Protein AF-A0A8J5JGN6-F1 (afdb_monomer_lite)

Foldseek 3Di:
DDDDDPVNVVCCVVDVPPPCPPPPPPDDPDDPPVPPDQDLVNVLVVLVVVLVVLVPDPVHDPVRNVVSVVVNVVSVVVVVVVVVVVVVVVVVVVVVVVVVVVVPDDPDDDDDDDDDDDDDDDD

Sequence (123 aa):
AATFTDQEIIQSITTPEKIEENCSEESGEDDDKVEEKISWAAAEKGIETVIKFVEQNHSFSLQDVMHAHMVQNNLITKKLQSRKQGDIRKYLKKAVSSSAVEAASVPSTSSAADDIEVVEIKE

Organism: Homarus americanus (NCBI:txid6706)

pLDDT: mean 72.92, std 20.77, range [34.5, 98.06]

Radius of gyration: 30.85 Å; chains: 1; bounding box: 68×43×88 Å

Structure (mmCIF, N/CA/C/O backbone):
data_AF-A0A8J5JGN6-F1
#
_entry.id   AF-A0A8J5JGN6-F1
#
loop_
_atom_site.group_PDB
_atom_site.id
_atom_site.type_symbol
_atom_site.label_atom_id
_atom_site.label_alt_id
_atom_site.label_comp_id
_atom_site.label_asym_id
_atom_site.label_entity_id
_atom_site.label_seq_id
_atom_site.pdbx_PDB_ins_code
_atom_site.Cartn_x
_atom_site.Cartn_y
_atom_site.Cartn_z
_atom_site.occupancy
_atom_site.B_iso_or_equiv
_atom_site.auth_seq_id
_atom_site.auth_comp_id
_atom_site.auth_asym_id
_atom_site.auth_atom_id
_atom_site.pdbx_PDB_model_num
ATOM 1 N N . ALA A 1 1 ? 28.827 -36.786 -19.044 1.00 46.66 1 ALA A N 1
ATOM 2 C CA . ALA A 1 1 ? 28.316 -35.403 -19.038 1.00 46.66 1 ALA A CA 1
ATOM 3 C C . ALA A 1 1 ? 28.013 -35.043 -20.481 1.00 46.66 1 ALA A C 1
ATOM 5 O O . ALA A 1 1 ? 28.901 -35.214 -21.305 1.00 46.66 1 ALA A O 1
ATOM 6 N N . ALA A 1 2 ? 26.772 -34.682 -20.805 1.00 54.19 2 ALA A N 1
ATOM 7 C CA . ALA A 1 2 ? 26.437 -34.243 -22.155 1.00 54.19 2 ALA A CA 1
ATOM 8 C C . ALA A 1 2 ? 26.935 -32.803 -22.323 1.00 54.19 2 ALA A C 1
ATOM 10 O O . ALA A 1 2 ? 26.549 -31.925 -21.553 1.00 54.19 2 ALA A O 1
ATOM 11 N N . THR A 1 3 ? 27.853 -32.585 -23.259 1.00 64.81 3 THR A N 1
ATOM 12 C CA . THR A 1 3 ? 28.304 -31.252 -23.667 1.00 64.81 3 THR A CA 1
ATOM 13 C C . THR A 1 3 ? 27.476 -30.829 -24.865 1.00 64.81 3 THR A C 1
ATOM 15 O O . THR A 1 3 ? 27.579 -31.457 -25.916 1.00 64.81 3 THR A O 1
ATOM 18 N N . PHE A 1 4 ? 26.660 -29.795 -24.687 1.00 74.62 4 PHE A N 1
ATOM 19 C CA . PHE A 1 4 ? 25.937 -29.158 -25.781 1.00 74.62 4 PHE A CA 1
ATOM 20 C C . PHE A 1 4 ? 26.902 -28.322 -26.618 1.00 74.62 4 PHE A C 1
ATOM 22 O O . PHE A 1 4 ? 27.798 -27.666 -26.083 1.00 74.62 4 PHE A O 1
ATOM 29 N N . THR A 1 5 ? 26.717 -28.364 -27.928 1.00 79.69 5 THR A N 1
ATOM 30 C CA . THR A 1 5 ? 27.422 -27.519 -28.890 1.00 79.69 5 THR A CA 1
ATOM 31 C C . THR A 1 5 ? 26.761 -26.144 -28.980 1.00 79.69 5 THR A C 1
ATOM 33 O O . THR A 1 5 ? 25.560 -25.998 -28.749 1.00 79.69 5 THR A O 1
ATOM 36 N N . ASP A 1 6 ? 27.528 -25.115 -29.347 1.00 76.88 6 ASP A N 1
ATOM 37 C CA . ASP A 1 6 ? 27.021 -23.735 -29.433 1.00 76.88 6 ASP A CA 1
ATOM 38 C C . ASP A 1 6 ? 25.811 -23.607 -30.374 1.00 76.88 6 ASP A C 1
ATOM 40 O O . ASP A 1 6 ? 24.908 -22.809 -30.129 1.00 76.88 6 ASP A O 1
ATOM 44 N N . GLN A 1 7 ? 25.743 -24.437 -31.418 1.00 77.19 7 GLN A N 1
ATOM 45 C CA . GLN A 1 7 ? 24.595 -24.485 -32.325 1.00 77.19 7 GLN A CA 1
ATOM 46 C C . GLN A 1 7 ? 23.327 -25.017 -31.644 1.00 77.19 7 GLN A C 1
ATOM 48 O O . GLN A 1 7 ? 22.253 -24.460 -31.857 1.00 77.19 7 GLN A O 1
ATOM 53 N N . GLU A 1 8 ? 23.443 -26.028 -30.780 1.00 74.94 8 GLU A N 1
ATOM 54 C CA . GLU A 1 8 ? 22.312 -26.565 -30.010 1.00 74.94 8 GLU A CA 1
ATOM 55 C C . GLU A 1 8 ? 21.809 -25.545 -28.980 1.00 74.94 8 GLU A C 1
ATOM 57 O O . GLU A 1 8 ? 20.601 -25.392 -28.785 1.00 74.94 8 GLU A O 1
ATOM 62 N N . ILE A 1 9 ? 22.722 -24.773 -28.381 1.00 80.12 9 ILE A N 1
ATOM 63 C CA . ILE A 1 9 ? 22.369 -23.681 -27.465 1.00 80.12 9 ILE A CA 1
ATOM 64 C C . ILE A 1 9 ? 21.608 -22.586 -28.222 1.00 80.12 9 ILE A C 1
ATOM 66 O O . ILE A 1 9 ? 20.529 -22.176 -27.791 1.00 80.12 9 ILE A O 1
ATOM 70 N N . ILE A 1 10 ? 22.118 -22.142 -29.373 1.00 76.00 10 ILE A N 1
ATOM 71 C CA . ILE A 1 10 ? 21.468 -21.104 -30.187 1.00 76.00 10 ILE A CA 1
ATOM 72 C C . ILE A 1 10 ? 20.092 -21.573 -30.670 1.00 76.00 10 ILE A C 1
ATOM 74 O O . ILE A 1 10 ? 19.129 -20.805 -30.616 1.00 76.00 10 ILE A O 1
ATOM 78 N N . GLN A 1 11 ? 19.966 -22.831 -31.089 1.00 72.69 11 GLN A N 1
ATOM 79 C CA . GLN A 1 11 ? 18.698 -23.373 -31.568 1.00 72.69 11 GLN A CA 1
ATOM 80 C C . GLN A 1 11 ? 17.646 -23.464 -30.455 1.00 72.69 11 GLN A C 1
ATOM 82 O O . GLN A 1 11 ? 16.484 -23.160 -30.725 1.00 72.69 11 GLN A O 1
ATOM 87 N N . SER A 1 12 ? 18.051 -23.768 -29.213 1.00 72.81 12 SER A N 1
ATOM 88 C CA . SER A 1 12 ? 17.148 -23.786 -28.049 1.00 72.81 12 SER A CA 1
ATOM 89 C C . SER A 1 12 ? 16.559 -22.410 -27.706 1.00 72.81 12 SER A C 1
ATOM 91 O O . SER A 1 12 ? 15.442 -22.316 -27.206 1.00 72.81 12 SER A O 1
ATOM 93 N N . ILE A 1 13 ? 17.289 -21.332 -28.008 1.00 69.62 13 ILE A N 1
ATOM 94 C CA . ILE A 1 13 ? 16.851 -19.949 -27.763 1.00 69.62 13 ILE A CA 1
ATOM 95 C C . ILE A 1 13 ? 16.057 -19.412 -28.962 1.00 69.62 13 ILE A C 1
ATOM 97 O O . ILE A 1 13 ? 15.116 -18.639 -28.798 1.00 69.62 13 ILE A O 1
ATOM 101 N N . THR A 1 14 ? 16.443 -19.815 -30.175 1.00 66.25 14 THR A N 1
ATOM 102 C CA . THR A 1 14 ? 15.859 -19.320 -31.434 1.00 66.25 14 THR A CA 1
ATOM 103 C C . THR A 1 14 ? 14.559 -20.040 -31.789 1.00 66.25 14 THR A C 1
ATOM 105 O O . THR A 1 14 ? 13.686 -19.461 -32.433 1.00 66.25 14 THR A O 1
ATOM 108 N N . THR A 1 15 ? 14.407 -21.283 -31.335 1.00 61.19 15 THR A N 1
ATOM 109 C CA . THR A 1 15 ? 13.196 -22.088 -31.503 1.00 61.19 15 THR A CA 1
ATOM 110 C C . THR A 1 15 ? 12.749 -22.510 -30.111 1.00 61.19 15 THR A C 1
ATOM 112 O O . THR A 1 15 ? 13.104 -23.602 -29.668 1.00 61.19 15 THR A O 1
ATOM 115 N N . PRO A 1 16 ? 12.024 -21.654 -29.369 1.00 58.47 16 PRO A N 1
ATOM 116 C CA . PRO A 1 16 ? 11.353 -22.133 -28.179 1.00 58.47 16 PRO A CA 1
ATOM 117 C C . PRO A 1 16 ? 10.387 -23.213 -28.660 1.00 58.47 16 PRO A C 1
ATOM 119 O O . PRO A 1 16 ? 9.405 -22.915 -29.345 1.00 58.47 16 PRO A O 1
ATOM 122 N N . GLU A 1 17 ? 10.696 -24.481 -28.372 1.00 54.81 17 GLU A N 1
ATOM 123 C CA . GLU A 1 17 ? 9.672 -25.512 -28.401 1.00 54.81 17 GLU A CA 1
ATOM 124 C C . GLU A 1 17 ? 8.512 -24.934 -27.607 1.00 54.81 17 GLU A C 1
ATOM 126 O O . GLU A 1 17 ? 8.678 -24.498 -26.464 1.00 54.81 17 GLU A O 1
ATOM 131 N N . LYS A 1 18 ? 7.364 -24.827 -28.273 1.00 52.12 18 LYS A N 1
ATOM 132 C CA . LYS A 1 18 ? 6.103 -24.441 -27.670 1.00 52.12 18 LYS A CA 1
ATOM 133 C C . LYS A 1 18 ? 5.766 -25.539 -26.665 1.00 52.12 18 LYS A C 1
ATOM 135 O O . LYS A 1 18 ? 4.989 -26.442 -26.949 1.00 52.12 18 LYS A O 1
ATOM 140 N N . ILE A 1 19 ? 6.409 -25.494 -25.504 1.00 50.44 19 ILE A N 1
ATOM 141 C CA . ILE A 1 19 ? 5.896 -26.102 -24.298 1.00 50.44 19 ILE A CA 1
ATOM 142 C C . ILE A 1 19 ? 4.634 -25.293 -24.064 1.00 50.44 19 ILE A C 1
ATOM 144 O O . ILE A 1 19 ? 4.678 -24.153 -23.604 1.00 50.44 19 ILE A O 1
ATOM 148 N N . GLU A 1 20 ? 3.518 -25.850 -24.524 1.00 47.94 20 GLU A N 1
ATOM 149 C CA . GLU A 1 20 ? 2.185 -25.469 -24.096 1.00 47.94 20 GLU A CA 1
ATOM 150 C C . GLU A 1 20 ? 2.119 -25.743 -22.590 1.00 47.94 20 GLU A C 1
ATOM 152 O O . GLU A 1 20 ? 1.569 -26.735 -22.119 1.00 47.94 20 GLU A O 1
ATOM 157 N N . GLU A 1 21 ? 2.764 -24.877 -21.812 1.00 46.00 21 GLU A N 1
ATOM 158 C CA . GLU A 1 21 ? 2.382 -24.669 -20.437 1.00 46.00 21 GLU A CA 1
ATOM 159 C C . GLU A 1 21 ? 1.001 -24.040 -20.532 1.00 46.00 21 GLU A C 1
ATOM 161 O O . GLU A 1 21 ? 0.815 -22.982 -21.131 1.00 46.00 21 GLU A O 1
ATOM 166 N N . ASN A 1 22 ? 0.034 -24.811 -20.059 1.00 46.59 22 ASN A N 1
ATOM 167 C CA . A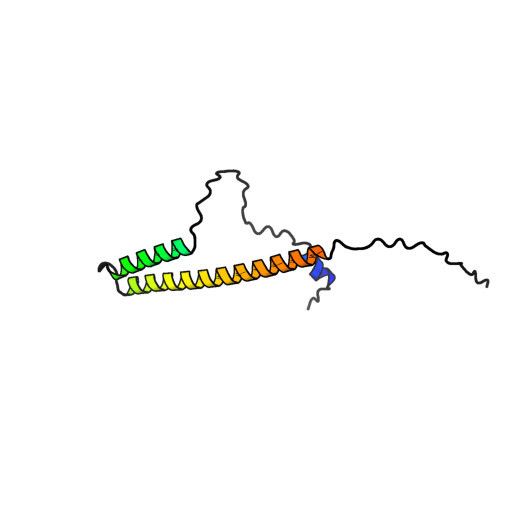SN A 1 22 ? -1.401 -24.643 -20.172 1.00 46.59 22 ASN A CA 1
ATOM 168 C C . ASN A 1 22 ? -1.875 -23.345 -19.482 1.00 46.59 22 ASN A C 1
ATOM 170 O O . ASN A 1 22 ? -2.591 -23.374 -18.485 1.00 46.59 22 ASN A O 1
ATOM 174 N N . CYS A 1 23 ? -1.455 -22.188 -19.984 1.00 40.34 23 CYS A N 1
ATOM 175 C CA . CYS A 1 23 ? -2.154 -20.932 -19.814 1.00 40.34 23 CYS A CA 1
ATOM 176 C C . CYS A 1 23 ? -3.279 -20.975 -20.837 1.00 40.34 23 CYS A C 1
ATOM 178 O O . CYS A 1 23 ? -3.074 -20.685 -22.012 1.00 40.34 23 CYS A O 1
ATOM 180 N N . SER A 1 24 ? -4.445 -21.427 -20.383 1.00 41.19 24 SER A N 1
ATOM 181 C CA . SER A 1 24 ? -5.698 -21.364 -21.124 1.00 41.19 24 SER A CA 1
ATOM 182 C C . SER A 1 24 ? -6.034 -19.896 -21.411 1.00 41.19 24 SER A C 1
ATOM 184 O O . SER A 1 24 ? -6.848 -19.286 -20.725 1.00 41.19 24 SER A O 1
ATOM 186 N N . GLU A 1 25 ? -5.376 -19.313 -22.408 1.00 46.47 25 GLU A N 1
ATOM 187 C CA . GLU A 1 25 ? -5.859 -18.148 -23.136 1.00 46.47 25 GLU A CA 1
ATOM 188 C C . GLU A 1 25 ? -6.934 -18.665 -24.092 1.00 46.47 25 GLU A C 1
ATOM 190 O O . GLU A 1 25 ? -6.721 -18.869 -25.288 1.00 46.47 25 GLU A O 1
ATOM 195 N N . GLU A 1 26 ? -8.103 -18.958 -23.520 1.00 44.38 26 GLU A N 1
ATOM 196 C CA . GLU A 1 26 ? -9.325 -19.027 -24.300 1.00 44.38 26 GLU A CA 1
ATOM 197 C C . GLU A 1 26 ? -9.545 -17.632 -24.883 1.00 44.38 26 GLU A C 1
ATOM 199 O O . GLU A 1 26 ? -9.756 -16.650 -24.170 1.00 44.38 26 GLU A O 1
ATOM 204 N N . SER A 1 27 ? -9.401 -17.551 -26.202 1.00 58.62 27 SER A N 1
ATOM 205 C CA . SER A 1 27 ? -9.776 -16.396 -26.996 1.00 58.62 27 SER A CA 1
ATOM 206 C C . SER A 1 27 ? -11.280 -16.177 -26.835 1.00 58.62 27 SER A C 1
ATOM 208 O O . SER A 1 27 ? -12.088 -16.851 -27.467 1.00 58.62 27 SER A O 1
ATOM 210 N N . GLY A 1 28 ? -11.637 -15.246 -25.957 1.00 34.50 28 GLY A N 1
ATOM 211 C CA . GLY A 1 28 ? -12.953 -14.637 -25.890 1.00 34.50 28 GLY A CA 1
ATOM 212 C C . GLY A 1 28 ? -12.800 -13.153 -26.171 1.00 34.50 28 GLY A C 1
ATOM 213 O O . GLY A 1 28 ? -12.304 -12.407 -25.331 1.00 34.50 28 GLY A O 1
ATOM 214 N N . GLU A 1 29 ? -13.203 -12.727 -27.365 1.00 51.19 29 GLU A N 1
ATOM 215 C CA . GLU A 1 29 ? -13.718 -11.376 -27.556 1.00 51.19 29 GLU A CA 1
ATOM 216 C C . GLU A 1 29 ? -14.903 -11.205 -26.592 1.00 51.19 29 GLU A C 1
ATOM 218 O O . GLU A 1 29 ? -16.018 -11.597 -26.925 1.00 51.19 29 GLU A O 1
ATOM 223 N N . ASP A 1 30 ? -14.678 -10.694 -25.380 1.00 43.41 30 ASP A N 1
ATOM 224 C CA . ASP A 1 30 ? -15.778 -10.194 -24.558 1.00 43.41 30 ASP A CA 1
ATOM 225 C C . ASP A 1 30 ? -15.321 -9.120 -23.560 1.00 43.41 30 ASP A C 1
ATOM 227 O O . ASP A 1 30 ? -14.388 -9.301 -22.777 1.00 43.41 30 ASP A O 1
ATOM 231 N N . ASP A 1 31 ? -16.040 -8.005 -23.641 1.00 42.75 31 ASP A N 1
ATOM 232 C CA . ASP A 1 31 ? -16.073 -6.820 -22.786 1.00 42.75 31 ASP A CA 1
ATOM 233 C C . ASP A 1 31 ? -14.763 -6.021 -22.599 1.00 42.75 31 ASP A C 1
ATOM 235 O O . ASP A 1 31 ? -13.979 -6.223 -21.671 1.00 42.75 31 ASP A O 1
ATOM 239 N N . ASP A 1 32 ? -14.612 -4.978 -23.428 1.00 47.19 32 ASP A N 1
ATOM 240 C CA . ASP A 1 32 ? -13.802 -3.768 -23.199 1.00 47.19 32 ASP A CA 1
ATOM 241 C C . ASP A 1 32 ? -14.279 -2.994 -21.946 1.00 47.19 32 ASP A C 1
ATOM 243 O O . ASP A 1 32 ? -14.516 -1.779 -21.951 1.00 47.19 32 ASP A O 1
ATOM 247 N N . LYS A 1 33 ? -14.391 -3.670 -20.805 1.00 54.19 33 LYS A N 1
ATOM 248 C CA . LYS A 1 33 ? -14.411 -2.996 -19.520 1.00 54.19 33 LYS A CA 1
ATOM 249 C C . LYS A 1 33 ? -12.968 -2.644 -19.212 1.00 54.19 33 LYS A C 1
ATOM 251 O O . LYS A 1 33 ? -12.238 -3.404 -18.583 1.00 54.19 33 LYS A O 1
ATOM 256 N N . VAL A 1 34 ? -12.541 -1.480 -19.702 1.00 59.25 34 VAL A N 1
ATOM 257 C CA . VAL A 1 34 ? -11.288 -0.837 -19.294 1.00 59.25 34 VAL A CA 1
ATOM 258 C C . VAL A 1 34 ? -11.359 -0.653 -17.782 1.00 59.25 34 VAL A C 1
ATOM 260 O O . VAL A 1 34 ? -11.882 0.340 -17.279 1.00 59.25 34 VAL A O 1
ATOM 263 N N . GLU A 1 35 ? -10.900 -1.658 -17.044 1.00 66.88 35 GLU A N 1
ATOM 264 C CA . GLU A 1 35 ? -10.870 -1.616 -15.598 1.00 66.88 35 GLU A CA 1
ATOM 265 C C . GLU A 1 35 ? -9.886 -0.509 -15.223 1.00 66.88 35 GLU A C 1
ATOM 267 O O . GLU A 1 35 ? -8.710 -0.523 -15.608 1.00 66.88 35 GLU A O 1
ATOM 272 N N . GLU A 1 36 ? -10.407 0.534 -14.580 1.00 76.94 36 GLU A N 1
ATOM 273 C CA . GLU A 1 36 ? -9.658 1.753 -14.330 1.00 76.94 36 GLU A CA 1
ATOM 274 C C . GLU A 1 36 ? -8.452 1.423 -13.439 1.00 76.94 36 GLU A C 1
ATOM 276 O O . GLU A 1 36 ? -8.577 1.098 -12.256 1.00 76.94 36 GLU A O 1
ATOM 281 N N . LYS A 1 37 ? -7.248 1.449 -14.025 1.00 85.25 37 LYS A N 1
ATOM 282 C CA . LYS A 1 37 ? -6.025 1.080 -13.309 1.00 85.25 37 LYS A CA 1
ATOM 283 C C . LYS A 1 37 ? -5.742 2.102 -12.213 1.00 85.25 37 LYS A C 1
ATOM 285 O O . LYS A 1 37 ? -5.469 3.271 -12.485 1.00 85.25 37 LYS A O 1
ATOM 290 N N . ILE A 1 38 ? -5.716 1.642 -10.967 1.00 88.38 38 ILE A N 1
ATOM 291 C CA . ILE A 1 38 ? -5.381 2.481 -9.815 1.00 88.38 38 ILE A CA 1
ATOM 292 C C . ILE A 1 38 ? -3.899 2.870 -9.877 1.00 88.38 38 ILE A C 1
ATOM 294 O O . ILE A 1 38 ? -3.007 2.023 -9.965 1.00 88.38 38 ILE A O 1
ATOM 298 N N . SER A 1 39 ? -3.616 4.173 -9.807 1.00 91.19 39 SER A N 1
ATOM 299 C CA . SER A 1 39 ? -2.238 4.667 -9.754 1.00 91.19 39 SER A CA 1
ATOM 300 C C . SER A 1 39 ? -1.579 4.380 -8.399 1.00 91.19 39 SER A C 1
ATOM 302 O O . SER A 1 39 ? -2.235 4.366 -7.357 1.00 91.19 39 SER A O 1
ATOM 304 N N . TRP A 1 40 ? -0.247 4.251 -8.378 1.00 91.94 40 TRP A N 1
ATOM 305 C CA . TRP A 1 40 ? 0.515 4.092 -7.130 1.00 91.94 40 TRP A CA 1
ATOM 306 C C . TRP A 1 40 ? 0.240 5.195 -6.100 1.00 91.94 40 TRP A C 1
ATOM 308 O O . TRP A 1 40 ? 0.220 4.915 -4.907 1.00 91.94 40 TRP A O 1
ATOM 318 N N . ALA A 1 41 ? 0.037 6.435 -6.552 1.00 90.75 41 ALA A N 1
ATOM 319 C CA . ALA A 1 41 ? -0.268 7.560 -5.670 1.00 90.75 41 ALA A CA 1
ATOM 320 C C . ALA A 1 41 ? -1.671 7.437 -5.052 1.00 90.75 41 ALA A C 1
ATOM 322 O O . ALA A 1 41 ? -1.856 7.724 -3.872 1.00 90.75 41 ALA A O 1
ATOM 323 N N . ALA A 1 42 ? -2.653 6.971 -5.833 1.00 93.50 42 ALA A N 1
ATOM 324 C CA . ALA A 1 42 ? -4.000 6.716 -5.332 1.00 93.50 42 ALA A CA 1
ATOM 325 C C . ALA A 1 42 ? -4.012 5.571 -4.305 1.00 93.50 42 ALA A C 1
ATOM 327 O O . ALA A 1 42 ? -4.627 5.707 -3.249 1.00 93.50 42 ALA A O 1
ATOM 328 N N . ALA A 1 43 ? -3.273 4.489 -4.569 1.00 93.81 43 ALA A N 1
ATOM 329 C CA . ALA A 1 43 ? -3.133 3.373 -3.633 1.00 93.81 43 ALA A CA 1
ATOM 330 C C . ALA A 1 43 ? -2.458 3.791 -2.310 1.00 93.81 43 ALA A C 1
ATOM 332 O O . ALA A 1 43 ? -2.916 3.407 -1.237 1.00 93.81 43 ALA A O 1
ATOM 333 N N . GLU A 1 44 ? -1.405 4.613 -2.375 1.00 93.25 44 GLU A N 1
ATOM 334 C CA . GLU A 1 44 ? -0.693 5.147 -1.203 1.00 93.25 44 GLU A CA 1
ATOM 335 C C . GLU A 1 44 ? -1.606 6.016 -0.327 1.00 93.25 44 GLU A C 1
ATOM 337 O O . GLU A 1 44 ? -1.718 5.795 0.877 1.00 93.25 44 GLU A O 1
ATOM 342 N N . LYS A 1 45 ? -2.369 6.924 -0.944 1.00 95.12 45 LYS A N 1
ATOM 343 C CA . LYS A 1 45 ? -3.368 7.726 -0.227 1.00 95.12 45 LYS A CA 1
ATOM 344 C C . LYS A 1 45 ? -4.467 6.859 0.405 1.00 95.12 45 LYS A C 1
ATOM 346 O O . LYS A 1 45 ? -4.924 7.140 1.516 1.00 95.12 45 LYS A O 1
ATOM 351 N N . GLY A 1 46 ? -4.900 5.813 -0.300 1.00 96.06 46 GLY A N 1
ATOM 352 C CA . GLY A 1 46 ? -5.891 4.862 0.199 1.00 96.06 46 GLY A CA 1
ATOM 353 C C . GLY A 1 46 ? -5.405 4.136 1.452 1.00 96.06 46 GLY A C 1
ATOM 354 O O . GLY A 1 46 ? -6.091 4.149 2.473 1.00 96.06 46 GLY A O 1
ATOM 355 N N . ILE A 1 47 ? -4.195 3.570 1.413 1.00 96.12 47 ILE A N 1
ATOM 356 C CA . ILE A 1 47 ? -3.660 2.823 2.556 1.00 96.12 47 ILE A CA 1
ATOM 357 C C . ILE A 1 47 ? -3.354 3.726 3.755 1.00 96.12 47 ILE A C 1
ATOM 359 O O . ILE A 1 47 ? -3.639 3.338 4.882 1.00 96.12 47 ILE A O 1
ATOM 363 N N . GLU A 1 48 ? -2.878 4.957 3.538 1.00 96.75 48 GLU A N 1
ATOM 364 C CA . GLU A 1 48 ? -2.710 5.944 4.617 1.00 96.75 48 GLU A CA 1
ATOM 365 C C . GLU A 1 48 ? -4.034 6.262 5.320 1.00 96.75 48 GLU A C 1
ATOM 367 O O . GLU A 1 48 ? -4.074 6.441 6.538 1.00 96.75 48 GLU A O 1
ATOM 372 N N . THR A 1 49 ? -5.129 6.321 4.558 1.00 97.75 49 THR A N 1
ATOM 373 C CA . THR A 1 49 ? -6.470 6.543 5.112 1.00 97.75 49 THR A CA 1
ATOM 374 C C . THR A 1 49 ? -6.905 5.358 5.974 1.00 97.75 49 THR A C 1
ATOM 376 O O . THR A 1 49 ? -7.397 5.559 7.084 1.00 97.75 49 THR A O 1
ATOM 379 N N . VAL A 1 50 ? -6.676 4.128 5.501 1.00 96.75 50 VAL A N 1
ATOM 380 C CA . VAL A 1 50 ? -6.980 2.901 6.256 1.00 96.75 50 VAL A CA 1
ATOM 381 C C . VAL A 1 50 ? -6.160 2.824 7.542 1.00 96.75 50 VAL A C 1
ATOM 383 O O . VAL A 1 50 ? -6.721 2.541 8.594 1.00 96.75 50 VAL A O 1
ATOM 386 N N . ILE A 1 51 ? -4.861 3.125 7.492 1.00 97.12 51 ILE A N 1
ATOM 387 C CA . ILE A 1 51 ? -3.995 3.106 8.680 1.00 97.12 51 ILE A CA 1
ATOM 388 C C . ILE A 1 51 ? -4.493 4.092 9.730 1.00 97.12 51 ILE A C 1
ATOM 390 O O . ILE A 1 51 ? -4.711 3.695 10.869 1.00 97.12 51 ILE A O 1
ATOM 394 N N . LYS A 1 52 ? -4.764 5.345 9.340 1.00 97.81 52 LYS A N 1
ATOM 395 C CA . LYS A 1 52 ? -5.303 6.354 10.266 1.00 97.81 52 LYS A CA 1
ATOM 396 C C . LYS A 1 52 ? -6.607 5.901 10.910 1.00 97.81 52 LYS A C 1
ATOM 398 O O . LYS A 1 52 ? -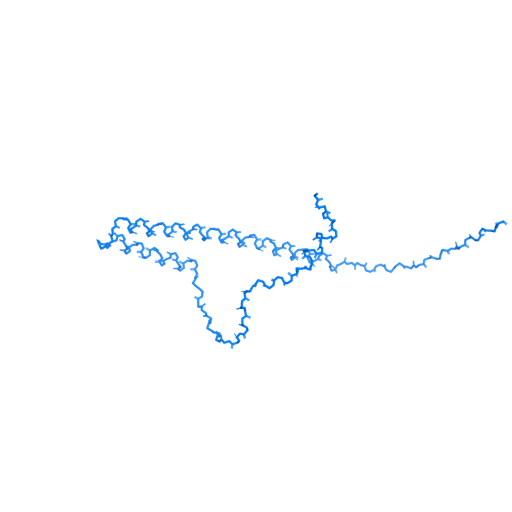6.815 6.129 12.097 1.00 97.81 52 LYS A O 1
ATOM 403 N N . PHE A 1 53 ? -7.483 5.262 10.134 1.00 97.62 53 PHE A N 1
ATOM 404 C CA . PHE A 1 53 ? -8.713 4.690 10.666 1.00 97.62 53 PHE A CA 1
ATOM 405 C C . PHE A 1 53 ? -8.406 3.604 11.704 1.00 97.62 53 PHE A C 1
ATOM 407 O O . PHE A 1 53 ? -8.908 3.677 12.822 1.00 97.62 53 PHE A O 1
ATOM 414 N N . VAL A 1 54 ? -7.552 2.635 11.378 1.00 97.56 54 VAL A N 1
ATOM 415 C CA . VAL A 1 54 ? -7.201 1.534 12.290 1.00 97.56 54 VAL A CA 1
ATOM 416 C C . VAL A 1 54 ? -6.526 2.048 13.570 1.00 97.56 54 VAL A C 1
ATOM 418 O O . VAL A 1 54 ? -6.841 1.567 14.652 1.00 97.56 54 VAL A O 1
ATOM 421 N N . GLU A 1 55 ? -5.674 3.072 13.482 1.00 96.81 55 GLU A N 1
ATOM 422 C CA . GLU A 1 55 ? -5.004 3.698 14.635 1.00 96.81 55 GLU A CA 1
ATOM 423 C C . GLU A 1 55 ? -5.965 4.412 15.597 1.00 96.81 55 GLU A C 1
ATOM 425 O O . GLU A 1 55 ? -5.725 4.449 16.803 1.00 96.81 55 GLU A O 1
ATOM 430 N N . GLN A 1 56 ? -7.039 5.005 15.073 1.00 97.38 56 GLN A N 1
ATOM 431 C CA . GLN A 1 56 ? -7.989 5.800 15.860 1.00 97.38 56 GLN A CA 1
ATOM 432 C C . GLN A 1 56 ? -9.136 4.967 16.439 1.00 97.38 56 GLN A C 1
ATOM 434 O O . GLN A 1 56 ? -9.805 5.404 17.376 1.00 97.38 56 GLN A O 1
ATOM 439 N N . ASN A 1 57 ? -9.396 3.783 15.883 1.00 95.88 57 ASN A N 1
ATOM 440 C CA . ASN A 1 57 ? -10.522 2.952 16.284 1.00 95.88 57 ASN A CA 1
ATOM 441 C C . ASN A 1 57 ? -10.106 1.925 17.340 1.00 95.88 57 ASN A C 1
ATOM 443 O O . ASN A 1 57 ? -9.392 0.968 17.059 1.00 95.88 57 ASN A O 1
ATOM 447 N N . HIS A 1 58 ? -10.666 2.058 18.544 1.00 93.75 58 HIS A N 1
ATOM 448 C CA . HIS A 1 58 ? -10.425 1.145 19.670 1.00 93.75 58 HIS A CA 1
ATOM 449 C C . HIS A 1 58 ? -10.923 -0.294 19.450 1.00 93.75 58 HIS A C 1
ATOM 451 O O . HIS A 1 58 ? -10.661 -1.166 20.274 1.00 93.75 58 HIS A O 1
ATOM 457 N N . SER A 1 59 ? -11.653 -0.551 18.362 1.00 97.25 59 SER A N 1
ATOM 458 C CA . SER A 1 59 ? -12.081 -1.896 17.965 1.00 97.25 59 SER A CA 1
ATOM 459 C C . SER A 1 59 ? -10.939 -2.762 17.429 1.00 97.25 59 SER A C 1
ATOM 461 O O . SER A 1 59 ? -11.099 -3.978 17.364 1.00 97.25 59 SER A O 1
ATOM 463 N N . PHE A 1 60 ? -9.812 -2.161 17.043 1.00 97.44 60 PHE A N 1
ATOM 464 C CA . PHE A 1 60 ? -8.637 -2.882 16.567 1.00 97.44 60 PHE A CA 1
ATOM 465 C C . PHE A 1 60 ? -7.650 -3.124 17.704 1.00 97.44 60 PHE A C 1
ATOM 467 O O . PHE A 1 60 ? -7.401 -2.255 18.543 1.00 97.44 60 PHE A O 1
ATOM 474 N N . SER A 1 61 ? -7.063 -4.317 17.722 1.00 97.75 61 SER A N 1
ATOM 475 C CA . SER A 1 61 ? -5.978 -4.626 18.645 1.00 97.75 61 SER A CA 1
ATOM 476 C C . SER A 1 61 ? -4.679 -3.942 18.208 1.00 97.75 61 SER A C 1
ATOM 478 O O . SER A 1 61 ? -4.498 -3.570 17.047 1.00 97.75 61 SER A O 1
ATOM 480 N N . LEU A 1 62 ? -3.710 -3.849 19.122 1.00 96.44 62 LEU A N 1
ATOM 481 C CA . LEU A 1 62 ? -2.362 -3.380 18.781 1.00 96.44 62 LEU A CA 1
ATOM 482 C C . LEU A 1 62 ? -1.726 -4.227 17.664 1.00 96.44 62 LEU A C 1
ATOM 484 O O . LEU A 1 62 ? 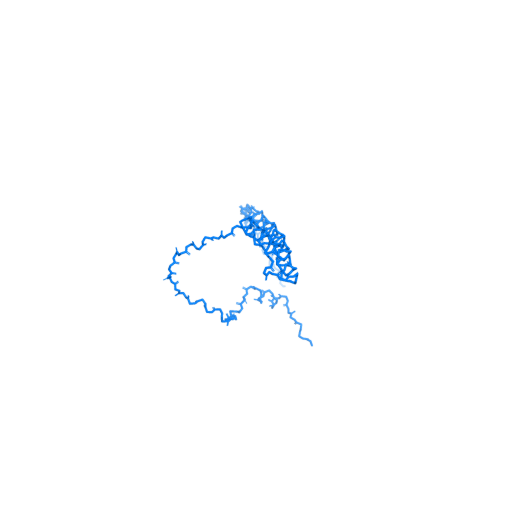-0.980 -3.710 16.833 1.00 96.44 62 LEU A O 1
ATOM 488 N N . GLN A 1 63 ? -2.038 -5.524 17.631 1.00 98.00 63 GLN A N 1
ATOM 489 C CA . GLN A 1 63 ? -1.547 -6.429 16.601 1.00 98.00 63 GLN A CA 1
ATOM 490 C C . GLN A 1 63 ? -2.154 -6.102 15.228 1.00 98.00 63 GLN A C 1
ATOM 492 O O . GLN A 1 63 ? -1.436 -6.122 14.232 1.00 98.00 63 GLN A O 1
ATOM 497 N N . ASP A 1 64 ? -3.433 -5.725 15.171 1.00 97.31 64 ASP A N 1
ATOM 498 C CA . ASP A 1 64 ? -4.089 -5.308 13.925 1.00 97.31 64 ASP A CA 1
ATOM 499 C C . ASP A 1 64 ? -3.487 -4.010 13.377 1.00 97.31 64 ASP A C 1
ATOM 501 O O . ASP A 1 64 ? -3.196 -3.914 12.182 1.00 97.31 64 ASP A O 1
ATOM 505 N N . VAL A 1 65 ? -3.221 -3.041 14.260 1.00 97.50 65 VAL A N 1
ATOM 506 C CA . VAL A 1 65 ? -2.521 -1.795 13.905 1.00 97.50 65 VAL A CA 1
ATOM 507 C C . VAL A 1 65 ? -1.137 -2.112 13.331 1.00 97.50 65 VAL A C 1
ATOM 509 O O . VAL A 1 65 ? -0.769 -1.613 12.266 1.00 97.50 65 VAL A O 1
ATOM 512 N N . MET A 1 66 ? -0.378 -2.994 13.987 1.00 98.00 66 MET A N 1
ATOM 513 C CA . MET A 1 66 ? 0.939 -3.423 13.509 1.00 98.00 66 MET A CA 1
ATOM 514 C C . MET A 1 66 ? 0.862 -4.101 12.132 1.00 98.00 66 MET A C 1
ATOM 516 O O . MET A 1 66 ? 1.666 -3.793 11.250 1.00 98.00 66 MET A O 1
ATOM 520 N N . HIS A 1 67 ? -0.111 -4.989 11.914 1.00 98.06 67 HIS A N 1
ATOM 521 C CA . HIS A 1 67 ? -0.304 -5.639 10.618 1.00 98.06 67 HIS A CA 1
ATOM 522 C C . HIS A 1 67 ? -0.639 -4.634 9.509 1.00 98.06 67 HIS A C 1
ATOM 524 O O . HIS A 1 67 ? -0.100 -4.750 8.407 1.00 98.06 67 HIS A O 1
ATOM 530 N N . ALA A 1 68 ? -1.468 -3.622 9.785 1.00 97.31 68 ALA A N 1
ATOM 531 C CA . ALA A 1 68 ? -1.780 -2.573 8.813 1.00 97.31 68 ALA A CA 1
ATOM 532 C C . ALA A 1 68 ? -0.508 -1.831 8.352 1.00 97.31 68 ALA A C 1
ATOM 534 O O . ALA A 1 68 ? -0.280 -1.659 7.150 1.00 97.31 68 ALA A O 1
ATOM 535 N N . HIS A 1 69 ? 0.375 -1.493 9.295 1.00 97.88 69 HIS A N 1
ATOM 536 C CA . HIS A 1 69 ? 1.684 -0.894 9.003 1.00 97.88 69 HIS A CA 1
ATOM 537 C C . HIS A 1 69 ? 2.613 -1.830 8.213 1.00 97.88 69 HIS A C 1
ATOM 539 O O . HIS A 1 69 ? 3.325 -1.388 7.308 1.00 97.88 69 HIS A O 1
ATOM 545 N N . MET A 1 70 ? 2.583 -3.142 8.473 1.00 97.75 70 MET A N 1
ATOM 546 C CA . MET A 1 70 ? 3.339 -4.115 7.668 1.00 97.75 70 MET A CA 1
ATOM 547 C C . MET A 1 70 ? 2.884 -4.127 6.203 1.00 97.75 70 MET A C 1
ATOM 549 O O . MET A 1 70 ? 3.722 -4.171 5.296 1.00 97.75 70 MET A O 1
ATOM 553 N N . VAL A 1 71 ? 1.573 -4.056 5.952 1.00 96.75 71 VAL A N 1
ATOM 554 C CA . VAL A 1 71 ? 1.033 -3.988 4.585 1.00 96.75 71 VAL A CA 1
ATOM 555 C C . VAL A 1 71 ? 1.489 -2.705 3.884 1.00 96.75 71 VAL A C 1
ATOM 557 O O . VAL A 1 71 ? 1.920 -2.768 2.730 1.00 96.75 71 VAL A O 1
ATOM 560 N N . GLN A 1 72 ? 1.488 -1.562 4.577 1.00 96.62 72 GLN A N 1
ATOM 561 C CA . GLN A 1 72 ? 2.004 -0.300 4.032 1.00 96.62 72 GLN A CA 1
ATOM 562 C C . GLN A 1 72 ? 3.477 -0.403 3.619 1.00 96.62 72 GLN A C 1
ATOM 564 O O . GLN A 1 72 ? 3.836 -0.046 2.494 1.00 96.62 72 GLN A O 1
ATOM 569 N N . ASN A 1 73 ? 4.326 -0.946 4.494 1.00 96.62 73 ASN A N 1
ATOM 570 C CA . ASN A 1 73 ? 5.749 -1.130 4.204 1.00 96.62 73 ASN A CA 1
ATOM 571 C C . ASN A 1 73 ? 5.977 -2.039 2.990 1.00 96.62 73 ASN A C 1
ATOM 573 O O . ASN A 1 73 ? 6.826 -1.751 2.135 1.00 96.62 73 ASN A O 1
ATOM 577 N N . ASN A 1 74 ? 5.188 -3.108 2.866 1.00 95.94 74 ASN A N 1
ATOM 578 C CA . ASN A 1 74 ? 5.231 -3.985 1.699 1.00 95.94 74 ASN A CA 1
ATOM 579 C C . ASN A 1 74 ? 4.836 -3.243 0.417 1.00 95.94 74 ASN A C 1
ATOM 581 O O . ASN A 1 74 ? 5.527 -3.372 -0.5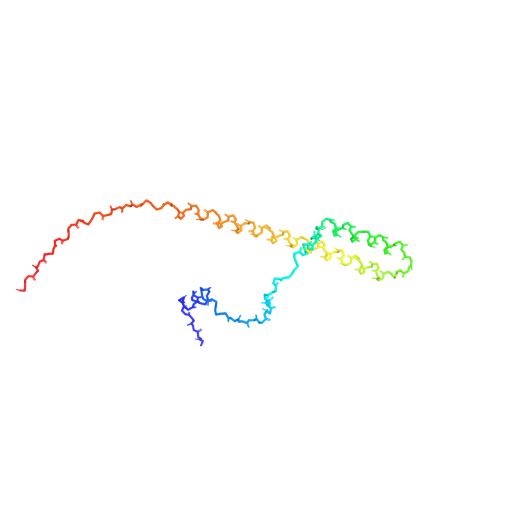97 1.00 95.94 74 ASN A O 1
ATOM 585 N N . LEU A 1 75 ? 3.782 -2.422 0.460 1.00 94.44 75 LEU A N 1
ATOM 586 C CA . LEU A 1 75 ? 3.343 -1.621 -0.685 1.00 94.44 75 LEU A CA 1
ATOM 587 C C . LEU A 1 75 ? 4.448 -0.663 -1.157 1.00 94.44 75 LEU A C 1
ATOM 589 O O . LEU A 1 75 ? 4.772 -0.629 -2.347 1.00 94.44 75 LEU A O 1
ATOM 593 N N . ILE A 1 76 ? 5.077 0.063 -0.229 1.00 92.38 76 ILE A N 1
ATOM 594 C CA . ILE A 1 76 ? 6.182 0.991 -0.524 1.00 92.38 76 ILE A CA 1
ATOM 595 C C . ILE A 1 76 ? 7.372 0.240 -1.136 1.00 92.38 76 ILE A C 1
ATOM 597 O O . ILE A 1 76 ? 7.941 0.668 -2.147 1.00 92.38 76 ILE A O 1
ATOM 601 N N . THR A 1 77 ? 7.713 -0.920 -0.573 1.00 94.69 77 THR A N 1
ATOM 602 C CA . THR A 1 77 ? 8.802 -1.768 -1.076 1.00 94.69 77 THR A CA 1
ATOM 603 C C . THR A 1 77 ? 8.528 -2.233 -2.507 1.00 94.69 77 THR A C 1
ATOM 605 O O . THR A 1 77 ? 9.401 -2.132 -3.376 1.00 94.69 77 THR A O 1
ATOM 608 N N . LYS A 1 78 ? 7.300 -2.679 -2.796 1.00 93.38 78 LYS A N 1
ATOM 609 C CA . LYS A 1 78 ? 6.886 -3.107 -4.141 1.00 93.38 78 LYS A CA 1
ATOM 610 C C . LYS A 1 78 ? 6.872 -1.951 -5.139 1.00 93.38 78 LYS A C 1
ATOM 612 O O . LYS A 1 78 ? 7.370 -2.113 -6.253 1.00 93.38 78 LYS A O 1
ATOM 617 N N . LYS A 1 79 ? 6.397 -0.769 -4.736 1.00 91.75 79 LYS A N 1
ATOM 618 C CA . LYS A 1 79 ? 6.456 0.460 -5.546 1.00 91.75 79 LYS A CA 1
ATOM 619 C C . LYS A 1 79 ? 7.896 0.792 -5.945 1.00 91.75 79 LYS A C 1
ATOM 621 O O . LYS A 1 79 ? 8.159 1.084 -7.113 1.00 91.75 79 LYS A O 1
ATOM 626 N N . LEU A 1 80 ? 8.847 0.696 -5.012 1.00 90.25 80 LEU A N 1
ATOM 627 C CA . LEU A 1 80 ? 10.265 0.931 -5.300 1.00 90.25 80 LEU A CA 1
ATOM 628 C C . LEU A 1 80 ? 10.841 -0.113 -6.271 1.00 90.25 80 LEU A C 1
ATOM 630 O O . LEU A 1 80 ? 11.542 0.249 -7.216 1.00 90.25 80 LEU A O 1
ATOM 634 N N . GLN A 1 81 ? 10.527 -1.396 -6.071 1.00 91.00 81 GLN A N 1
ATOM 635 C CA . GLN A 1 81 ? 10.945 -2.475 -6.977 1.00 91.00 81 GLN A CA 1
ATOM 636 C C . GLN A 1 81 ? 10.373 -2.290 -8.392 1.00 91.00 81 GLN A C 1
ATOM 638 O O . GLN A 1 81 ? 11.099 -2.437 -9.375 1.00 91.00 81 GLN A O 1
ATOM 643 N N . SER A 1 82 ? 9.101 -1.900 -8.501 1.00 86.56 82 SER A N 1
ATOM 644 C CA . SER A 1 82 ? 8.436 -1.639 -9.781 1.00 86.56 82 SER A CA 1
ATOM 645 C C . SER A 1 82 ? 9.093 -0.487 -10.548 1.00 86.56 82 SER A C 1
ATOM 647 O O . SER A 1 82 ? 9.322 -0.608 -11.754 1.00 86.56 82 SER A O 1
ATOM 649 N N . ARG A 1 83 ? 9.482 0.595 -9.857 1.00 84.88 83 ARG A N 1
ATOM 650 C CA . ARG A 1 83 ? 10.231 1.709 -10.467 1.00 84.88 83 ARG A CA 1
ATOM 651 C C . ARG A 1 83 ? 11.568 1.245 -11.046 1.00 84.88 83 ARG A C 1
ATOM 653 O O . ARG A 1 83 ? 11.823 1.498 -12.218 1.00 84.88 83 ARG A O 1
ATOM 660 N N . LYS A 1 84 ? 12.349 0.469 -10.281 1.00 83.69 84 LYS A N 1
ATOM 661 C CA . LYS A 1 84 ? 13.626 -0.103 -10.753 1.00 83.69 84 LYS A CA 1
ATOM 662 C C . LYS A 1 84 ? 13.450 -0.952 -12.018 1.00 83.69 84 LYS A C 1
ATOM 664 O O . LYS A 1 84 ? 14.230 -0.829 -12.957 1.00 83.69 84 LYS A O 1
ATOM 669 N N . GLN A 1 85 ? 12.409 -1.786 -12.076 1.00 79.12 85 GLN A N 1
ATOM 670 C CA . GLN A 1 85 ? 12.098 -2.565 -13.282 1.00 79.12 85 GLN A CA 1
ATOM 671 C C . GLN A 1 85 ? 11.690 -1.677 -14.466 1.00 79.12 85 GLN A C 1
ATOM 673 O O . GLN A 1 85 ? 12.056 -1.962 -15.606 1.00 79.12 85 GLN A O 1
ATOM 678 N N . GLY A 1 86 ? 10.937 -0.604 -14.209 1.00 80.38 86 GLY A N 1
ATOM 679 C CA . GLY A 1 86 ? 10.594 0.397 -15.219 1.00 80.38 86 GLY A CA 1
ATOM 680 C C . GLY A 1 86 ? 11.832 1.048 -15.833 1.00 80.38 86 GLY A C 1
ATOM 681 O O . GLY A 1 86 ? 11.922 1.145 -17.058 1.00 80.38 86 GLY A O 1
ATOM 682 N N . ASP A 1 87 ? 12.807 1.407 -14.999 1.00 71.31 87 ASP A N 1
ATOM 683 C CA . ASP A 1 87 ? 14.071 1.992 -15.447 1.00 71.31 87 ASP A CA 1
ATOM 684 C C . ASP A 1 87 ? 14.866 1.010 -16.317 1.00 71.31 87 ASP A C 1
ATOM 686 O O . ASP A 1 87 ? 15.289 1.375 -17.413 1.00 71.31 87 ASP A O 1
ATOM 690 N N . ILE A 1 88 ? 14.990 -0.258 -15.904 1.00 76.62 88 ILE A N 1
ATOM 691 C CA . ILE A 1 88 ? 15.666 -1.301 -16.700 1.00 76.62 88 ILE A CA 1
ATOM 692 C C . ILE A 1 88 ? 14.990 -1.475 -18.064 1.00 76.62 88 ILE A C 1
ATOM 694 O O . ILE A 1 88 ? 15.663 -1.443 -19.094 1.00 76.62 88 ILE A O 1
ATOM 698 N N . ARG A 1 89 ? 13.655 -1.599 -18.102 1.00 79.50 89 ARG A N 1
ATOM 699 C CA . ARG A 1 89 ? 12.906 -1.705 -19.368 1.00 79.50 89 ARG A CA 1
ATOM 700 C C . ARG A 1 89 ? 13.147 -0.499 -20.271 1.00 79.50 89 ARG A C 1
ATOM 702 O O . ARG A 1 89 ? 13.288 -0.660 -21.481 1.00 79.50 89 ARG A O 1
ATOM 709 N N . LYS A 1 90 ? 13.223 0.703 -19.696 1.00 82.50 90 LYS A N 1
ATOM 710 C CA . LYS A 1 90 ? 13.531 1.929 -20.440 1.00 82.50 90 LYS A CA 1
ATOM 711 C C . LYS A 1 90 ? 14.947 1.899 -21.021 1.00 82.50 90 LYS A C 1
ATOM 713 O O . LYS A 1 90 ? 15.114 2.270 -22.181 1.00 82.50 90 LYS A O 1
ATOM 718 N N . TYR A 1 91 ? 15.940 1.441 -20.256 1.00 77.38 91 TYR A N 1
ATOM 719 C CA . TYR A 1 91 ? 17.314 1.267 -20.741 1.00 77.38 91 TYR A CA 1
ATOM 720 C C . TYR A 1 91 ? 17.395 0.254 -21.885 1.00 77.38 91 TYR A C 1
ATOM 722 O O . TYR A 1 91 ? 17.960 0.577 -22.927 1.00 77.38 91 TYR A O 1
ATOM 730 N N . LEU A 1 92 ? 16.773 -0.919 -21.734 1.00 79.62 92 LEU A N 1
ATOM 731 C CA . LEU A 1 92 ? 16.730 -1.941 -22.784 1.00 79.62 92 LEU A CA 1
ATOM 732 C C . LEU A 1 92 ? 16.042 -1.417 -24.048 1.00 79.62 92 LEU A C 1
ATOM 734 O O . LEU A 1 92 ? 16.588 -1.540 -25.140 1.00 79.62 92 LEU A O 1
ATOM 738 N N . LYS A 1 93 ? 14.892 -0.746 -23.904 1.00 85.25 93 LYS A N 1
ATOM 739 C CA . LYS A 1 93 ? 14.190 -0.141 -25.043 1.00 85.25 93 LYS A CA 1
ATOM 740 C C . LYS A 1 93 ? 15.060 0.895 -25.754 1.00 85.25 93 LYS A C 1
ATOM 742 O O . LYS A 1 93 ? 15.123 0.888 -26.976 1.00 85.25 93 LYS A O 1
ATOM 747 N N . LYS A 1 94 ? 15.768 1.750 -25.005 1.00 85.31 94 LYS A N 1
ATOM 748 C CA . LYS A 1 94 ? 16.694 2.733 -25.583 1.00 85.31 94 LYS A CA 1
ATOM 749 C C . LYS A 1 94 ? 17.847 2.058 -26.331 1.00 85.31 94 LYS A C 1
ATOM 751 O O . LYS A 1 94 ? 18.157 2.506 -27.426 1.00 85.31 94 LYS A O 1
ATOM 756 N N . ALA A 1 95 ? 18.437 1.002 -25.770 1.00 78.69 95 ALA A N 1
ATOM 757 C CA . ALA A 1 95 ? 19.541 0.265 -26.388 1.00 78.69 95 ALA A CA 1
ATOM 758 C C . ALA A 1 95 ? 19.124 -0.428 -27.698 1.00 78.69 95 ALA A C 1
ATOM 760 O O . ALA A 1 95 ? 19.827 -0.327 -28.703 1.00 78.69 95 ALA A O 1
ATOM 761 N N . VAL A 1 96 ? 17.944 -1.059 -27.714 1.00 82.81 96 VAL A N 1
ATOM 762 C CA . VAL A 1 96 ? 17.363 -1.662 -28.928 1.00 82.81 96 VAL A CA 1
ATOM 763 C C . VAL A 1 96 ? 17.081 -0.589 -29.981 1.00 82.81 96 VAL A C 1
ATOM 765 O O . VAL A 1 96 ? 17.447 -0.747 -31.142 1.00 82.81 96 VAL A O 1
ATOM 768 N N . SER A 1 97 ? 16.489 0.540 -29.582 1.00 77.44 97 SER A N 1
ATOM 769 C CA . SER A 1 97 ? 16.217 1.641 -30.512 1.00 77.44 97 SER A CA 1
ATOM 770 C C . SER A 1 97 ? 17.482 2.328 -31.033 1.00 77.44 97 SER A C 1
ATOM 772 O O . SER A 1 97 ? 17.459 2.798 -32.161 1.00 77.44 97 SER A O 1
ATOM 774 N N . SER A 1 98 ? 18.578 2.386 -30.266 1.00 67.00 98 SER A N 1
ATOM 775 C CA . SER A 1 98 ? 19.856 2.930 -30.753 1.00 67.00 98 SER A CA 1
ATOM 776 C C . SER A 1 98 ? 20.599 1.971 -31.683 1.00 67.00 98 SER A C 1
ATOM 778 O O . SER A 1 98 ? 21.235 2.431 -32.622 1.00 67.00 98 SER A O 1
ATOM 780 N N . SER A 1 99 ? 20.484 0.655 -31.470 1.00 57.38 99 SER A N 1
ATOM 781 C CA . SER A 1 99 ? 21.081 -0.363 -32.349 1.00 57.38 99 SER A CA 1
ATOM 782 C C . SER A 1 99 ? 20.359 -0.473 -33.702 1.00 57.38 99 SER A C 1
ATOM 784 O O . SER A 1 99 ? 20.996 -0.739 -34.717 1.00 57.38 99 SER A O 1
ATOM 786 N N . ALA A 1 100 ? 19.053 -0.192 -33.754 1.00 53.78 100 ALA A N 1
ATOM 787 C CA . ALA A 1 100 ? 18.274 -0.226 -34.995 1.00 53.78 100 ALA A CA 1
ATOM 788 C C . ALA A 1 100 ? 18.632 0.888 -36.003 1.00 53.78 100 ALA A C 1
ATOM 790 O O . ALA A 1 100 ? 18.319 0.758 -37.184 1.00 53.78 100 ALA A O 1
ATOM 791 N N . VAL A 1 101 ? 19.291 1.972 -35.572 1.00 51.12 101 VAL A N 1
ATOM 792 C CA . VAL A 1 101 ? 19.701 3.073 -36.469 1.00 51.12 101 VAL A CA 1
ATOM 793 C C . VAL A 1 101 ? 20.981 2.728 -37.245 1.00 51.12 101 VAL A C 1
ATOM 795 O O . VAL A 1 101 ? 21.218 3.281 -38.314 1.00 51.12 101 VAL A O 1
ATOM 798 N N . GLU A 1 102 ? 21.780 1.773 -36.763 1.00 44.69 102 GLU A N 1
ATOM 799 C CA . GLU A 1 102 ? 23.054 1.385 -37.390 1.00 44.69 102 GLU A CA 1
ATOM 800 C C . GLU A 1 102 ? 22.891 0.286 -38.458 1.00 44.69 102 GLU A C 1
ATOM 802 O O . GLU A 1 102 ? 23.733 0.141 -39.339 1.00 44.69 102 GLU A O 1
ATOM 807 N N . ALA A 1 103 ? 21.765 -0.437 -38.459 1.00 47.16 103 ALA A N 1
ATOM 808 C CA . ALA A 1 103 ? 21.467 -1.475 -39.452 1.00 47.16 103 ALA A CA 1
ATOM 809 C C . ALA A 1 103 ? 20.940 -0.932 -40.801 1.00 47.16 103 ALA A C 1
ATOM 811 O O . ALA A 1 103 ? 20.768 -1.701 -41.744 1.00 47.16 103 ALA A O 1
ATOM 812 N N . ALA A 1 104 ? 20.677 0.376 -40.915 1.00 44.75 104 ALA A N 1
ATOM 813 C CA . ALA A 1 104 ? 20.076 0.983 -42.110 1.00 44.75 104 ALA A CA 1
ATOM 814 C C . ALA A 1 104 ? 21.078 1.660 -43.066 1.00 44.75 104 ALA A C 1
ATOM 816 O O . ALA A 1 104 ? 20.657 2.238 -44.066 1.00 44.75 104 ALA A O 1
ATOM 817 N N . SER A 1 105 ? 22.389 1.600 -42.802 1.00 44.09 105 SER A N 1
ATOM 818 C CA . SER A 1 105 ? 23.397 2.252 -43.651 1.00 44.09 105 SER A CA 1
ATOM 819 C C . SER A 1 105 ? 24.515 1.297 -44.065 1.00 44.09 105 SER A C 1
ATOM 821 O O . SER A 1 105 ? 25.683 1.514 -43.755 1.00 44.09 105 SER A O 1
ATOM 823 N N . VAL A 1 106 ? 24.167 0.253 -44.818 1.00 50.59 106 VAL A N 1
ATOM 824 C CA . VAL A 1 106 ? 25.136 -0.415 -45.698 1.00 50.59 106 VAL A CA 1
ATOM 825 C C . VAL A 1 106 ? 25.178 0.330 -47.039 1.00 50.59 106 VAL A C 1
ATOM 827 O O . VAL A 1 106 ? 24.194 0.292 -47.781 1.00 50.59 106 VAL A O 1
ATOM 830 N N . PRO A 1 107 ? 26.272 1.029 -47.400 1.00 42.22 107 PRO A N 1
ATOM 831 C CA . PRO A 1 107 ? 26.447 1.471 -48.773 1.00 42.22 107 PRO A CA 1
ATOM 832 C C . PRO A 1 107 ? 26.645 0.226 -49.642 1.00 42.22 107 PRO A C 1
ATOM 834 O O . PRO A 1 107 ? 27.575 -0.551 -49.441 1.00 42.22 107 PRO A O 1
ATOM 837 N N . SER A 1 108 ? 25.750 0.030 -50.609 1.00 48.06 108 SER A N 1
ATOM 838 C CA . SER A 1 108 ? 25.962 -0.930 -51.690 1.00 48.06 108 SER A CA 1
ATOM 839 C C . SER A 1 108 ? 27.189 -0.497 -52.490 1.00 48.06 108 SER A C 1
ATOM 841 O O . SER A 1 108 ? 27.106 0.419 -53.305 1.00 48.06 108 SER A O 1
ATOM 843 N N . THR A 1 109 ? 28.334 -1.139 -52.270 1.00 39.66 109 THR A N 1
ATOM 844 C CA . THR A 1 109 ? 29.462 -1.044 -53.196 1.00 39.66 109 THR A CA 1
ATOM 845 C C . THR A 1 109 ? 29.410 -2.253 -54.117 1.00 39.66 109 THR A C 1
ATOM 847 O O . THR A 1 109 ? 29.790 -3.362 -53.749 1.00 39.66 109 THR A O 1
ATOM 850 N N . SER A 1 110 ? 28.884 -2.012 -55.314 1.00 49.16 110 SER A N 1
ATOM 851 C CA . SER A 1 110 ? 29.066 -2.842 -56.500 1.00 49.16 110 SER A CA 1
ATOM 852 C C . SER A 1 110 ? 30.547 -3.200 -56.658 1.00 49.16 110 SER A C 1
ATOM 854 O O . SER A 1 110 ? 31.343 -2.336 -57.020 1.00 49.16 110 SER A O 1
ATOM 856 N N . SER A 1 111 ? 30.922 -4.453 -56.394 1.00 42.06 111 SER A N 1
ATOM 857 C CA . SER A 1 111 ? 32.225 -4.975 -56.807 1.00 42.06 111 SER A CA 1
ATOM 858 C C . SER A 1 111 ? 32.071 -5.500 -58.226 1.00 42.06 111 SER A C 1
ATOM 860 O O . SER A 1 111 ? 31.449 -6.540 -58.441 1.00 42.06 111 SER A O 1
ATOM 862 N N . ALA A 1 112 ? 32.600 -4.752 -59.193 1.00 44.09 112 ALA A N 1
ATOM 863 C CA . ALA A 1 112 ? 32.892 -5.292 -60.510 1.00 44.09 112 ALA A CA 1
ATOM 864 C C . ALA A 1 112 ? 33.830 -6.495 -60.324 1.00 44.09 112 ALA A C 1
ATOM 866 O O . ALA A 1 112 ? 34.808 -6.413 -59.580 1.00 44.09 112 ALA A O 1
ATOM 867 N N . ALA A 1 113 ? 33.470 -7.627 -60.920 1.00 46.16 113 ALA A N 1
ATOM 868 C CA . ALA A 1 113 ? 34.356 -8.769 -61.029 1.00 46.16 113 ALA A CA 1
ATOM 869 C C . ALA A 1 113 ? 35.384 -8.437 -62.116 1.00 46.16 113 ALA A C 1
ATOM 871 O O . ALA A 1 113 ? 35.031 -8.415 -63.292 1.00 46.16 113 ALA A O 1
ATOM 872 N N . ASP A 1 114 ? 36.612 -8.122 -61.708 1.00 45.66 114 ASP A N 1
ATOM 873 C CA . ASP A 1 114 ? 37.771 -8.166 -62.595 1.00 45.66 114 ASP A CA 1
ATOM 874 C C . ASP A 1 114 ? 38.182 -9.632 -62.803 1.00 45.66 114 ASP A C 1
ATOM 876 O O . ASP A 1 114 ? 38.184 -10.444 -61.871 1.00 45.66 114 ASP A O 1
ATOM 880 N N . ASP A 1 115 ? 38.480 -9.943 -64.060 1.00 48.91 115 ASP A N 1
ATOM 881 C CA . ASP A 1 115 ? 38.839 -11.245 -64.607 1.00 48.91 115 ASP A CA 1
ATOM 882 C C . ASP A 1 115 ? 39.957 -11.962 -63.827 1.00 48.91 115 ASP A C 1
ATOM 884 O O . ASP A 1 115 ? 41.034 -11.417 -63.581 1.00 48.91 115 ASP A O 1
ATOM 888 N N . ILE A 1 116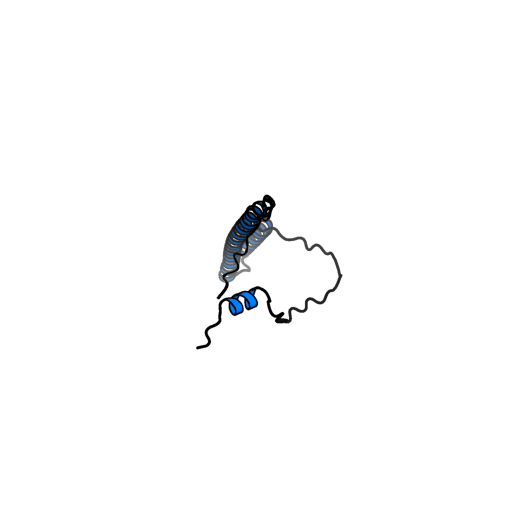 ? 39.732 -13.238 -63.499 1.00 55.59 116 ILE A N 1
ATOM 889 C CA . ILE A 1 116 ? 40.788 -14.164 -63.072 1.00 55.59 116 ILE A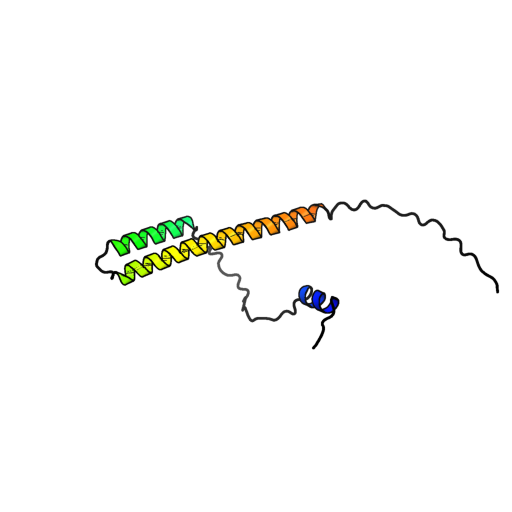 CA 1
ATOM 890 C C . ILE A 1 116 ? 41.215 -14.957 -64.311 1.00 55.59 116 ILE A C 1
ATOM 892 O O . ILE A 1 116 ? 40.500 -15.858 -64.751 1.00 55.59 116 ILE A O 1
ATOM 896 N N . GLU A 1 117 ? 42.385 -14.637 -64.872 1.00 51.81 117 GLU A N 1
ATOM 897 C CA . GLU A 1 117 ? 43.035 -15.481 -65.880 1.00 51.81 117 GLU A CA 1
ATOM 898 C C . GLU A 1 117 ? 43.427 -16.832 -65.262 1.00 51.81 117 GLU A C 1
ATOM 900 O O . GLU A 1 117 ? 44.231 -16.923 -64.331 1.00 51.81 117 GLU A O 1
ATOM 905 N N . VAL A 1 118 ? 42.859 -17.904 -65.810 1.00 50.16 118 VAL A N 1
ATOM 906 C CA . VAL A 1 118 ? 43.253 -19.285 -65.525 1.00 50.16 118 VAL A CA 1
ATOM 907 C C . VAL A 1 118 ? 44.526 -19.587 -66.315 1.00 50.16 118 VAL A C 1
ATOM 909 O O . VAL A 1 118 ? 44.480 -19.745 -67.533 1.00 50.16 118 VAL A O 1
ATOM 912 N N . VAL A 1 119 ? 45.667 -19.694 -65.632 1.00 54.50 119 VAL A N 1
ATOM 913 C CA . VAL A 1 119 ? 46.901 -20.220 -66.235 1.00 54.50 119 VAL A CA 1
ATOM 914 C C . VAL A 1 119 ? 46.860 -21.748 -66.178 1.00 54.50 119 VAL A C 1
ATOM 916 O O . VAL A 1 119 ? 46.980 -22.358 -65.116 1.00 54.50 119 VAL A O 1
ATOM 919 N N . GLU A 1 120 ? 46.663 -22.356 -67.345 1.00 53.44 120 GLU A N 1
ATOM 920 C CA . GLU A 1 120 ? 46.719 -23.796 -67.592 1.00 53.44 120 GLU A CA 1
ATOM 921 C C . GLU A 1 120 ? 48.165 -24.299 -67.424 1.00 53.44 120 GLU A C 1
ATOM 923 O O . GLU A 1 120 ? 49.057 -23.940 -68.195 1.00 53.44 120 GLU A O 1
ATOM 928 N N . ILE A 1 121 ? 48.416 -25.132 -66.411 1.00 54.00 121 ILE A N 1
ATOM 929 C CA . ILE A 1 121 ? 49.685 -25.854 -66.270 1.00 54.00 121 ILE A CA 1
ATOM 930 C C . ILE A 1 121 ? 49.532 -27.172 -67.032 1.00 54.00 121 ILE A C 1
ATOM 932 O O . ILE A 1 121 ? 48.773 -28.043 -66.611 1.00 54.00 121 ILE A O 1
ATOM 936 N N . LYS A 1 122 ? 50.231 -27.301 -68.164 1.00 48.62 122 LYS A N 1
ATOM 937 C CA . LYS A 1 122 ? 50.390 -28.578 -68.872 1.00 48.62 122 LYS A CA 1
ATOM 938 C C . LYS A 1 122 ? 51.468 -29.425 -68.198 1.00 48.62 122 LYS A C 1
ATOM 940 O O . LYS A 1 122 ? 52.518 -28.901 -67.831 1.00 48.62 122 LYS A O 1
ATOM 945 N N . GLU A 1 123 ? 51.134 -30.702 -68.047 1.00 46.84 123 GLU A N 1
ATOM 946 C CA . GLU A 1 123 ? 51.950 -31.809 -67.530 1.00 46.84 123 GLU A CA 1
ATOM 947 C C . GLU A 1 123 ? 53.198 -32.085 -68.383 1.00 46.84 123 GLU A C 1
ATOM 949 O O . GLU A 1 123 ? 53.103 -31.976 -69.632 1.00 46.84 123 GLU A O 1
#

Secondary structure (DSSP, 8-state):
-----HHHHHHHHHS---------------------PPPHHHHHHHHHHHHHHHHH-TTS-HHHHHHHHHHHHHHHHHHHHHHHHHHHHHHHHHHHHHHTTTTT-------------------